Protein AF-A0A9P5UMI8-F1 (afdb_monomer_lite)

Secondary structure (DSSP, 8-state):
------TTTTSPP--HHHHHHHH--EE-TTT--EES-HHHHHHHHHHH-TTSPPPPGGGG--

pLDDT: mean 73.06, std 14.3, range [37.06, 91.12]

Sequence (62 aa):
ANAEKRTAANAPPKSQLKAMSEGNKFKCPKCMLMIANYKLIVQHMEAKHPKETIPSEDSFKA

Foldseek 3Di:
DDDPDDVPPPDDPPPVVVVVCVQQQDQQPPPRDGHRDLVVQQVCCCVPVVPDDRDDPVVSVD

Structure (mmCIF, N/CA/C/O backbone):
data_AF-A0A9P5UMI8-F1
#
_entry.id   AF-A0A9P5UMI8-F1
#
loop_
_atom_site.group_PDB
_atom_site.id
_atom_site.type_symbol
_atom_site.label_atom_id
_atom_site.label_alt_id
_atom_site.label_comp_id
_atom_site.label_asym_id
_atom_site.label_entity_id
_atom_site.label_seq_id
_atom_site.pdbx_PDB_ins_code
_atom_site.Cartn_x
_atom_site.Cartn_y
_atom_site.Cartn_z
_atom_site.occupancy
_atom_site.B_iso_or_equiv
_atom_site.auth_seq_id
_atom_site.auth_comp_id
_atom_site.auth_asym_id
_atom_site.auth_atom_id
_atom_site.pdbx_PDB_model_num
ATOM 1 N N . ALA A 1 1 ? 32.900 2.913 -39.650 1.00 42.12 1 ALA A N 1
ATOM 2 C CA . ALA A 1 1 ? 32.317 1.556 -39.745 1.00 42.12 1 ALA A CA 1
ATOM 3 C C . ALA A 1 1 ? 33.107 0.666 -38.787 1.00 42.12 1 ALA A C 1
ATOM 5 O O . ALA A 1 1 ? 34.315 0.803 -38.783 1.00 42.12 1 ALA A O 1
ATOM 6 N N . ASN A 1 2 ? 32.570 -0.169 -37.903 1.00 37.06 2 ASN A N 1
ATOM 7 C CA . ASN A 1 2 ? 31.230 -0.709 -37.717 1.00 37.06 2 ASN A CA 1
ATOM 8 C C . ASN A 1 2 ? 31.179 -1.245 -36.261 1.00 37.06 2 ASN A C 1
ATOM 10 O O . ASN A 1 2 ? 32.128 -1.865 -35.788 1.00 37.06 2 ASN A O 1
ATOM 14 N N . ALA A 1 3 ? 30.131 -0.884 -35.518 1.00 42.19 3 ALA A N 1
ATOM 15 C CA . ALA A 1 3 ? 29.959 -1.192 -34.101 1.00 42.19 3 ALA A CA 1
ATOM 16 C C . ALA A 1 3 ? 29.170 -2.500 -33.947 1.00 42.19 3 ALA A C 1
ATOM 18 O O . ALA A 1 3 ? 27.953 -2.484 -33.776 1.00 42.19 3 ALA A O 1
ATOM 19 N N . GLU A 1 4 ? 29.860 -3.634 -34.008 1.00 56.00 4 GLU A N 1
ATOM 20 C CA . GLU A 1 4 ? 29.245 -4.964 -33.909 1.00 56.00 4 GLU A CA 1
ATOM 21 C C . GLU A 1 4 ? 29.373 -5.502 -32.490 1.00 56.00 4 GLU A C 1
ATOM 23 O O . GLU A 1 4 ? 30.317 -6.204 -32.142 1.00 56.00 4 GLU A O 1
ATOM 28 N N . LYS A 1 5 ? 28.440 -5.102 -31.626 1.00 54.16 5 LYS A N 1
ATOM 29 C CA . LYS A 1 5 ? 28.143 -5.807 -30.368 1.00 54.16 5 LYS A CA 1
ATOM 30 C C . LYS A 1 5 ? 26.846 -5.293 -29.768 1.00 54.16 5 LYS A C 1
ATOM 32 O O . LYS A 1 5 ? 26.841 -4.635 -28.734 1.00 54.16 5 LYS A O 1
ATOM 37 N N . ARG A 1 6 ? 25.734 -5.546 -30.462 1.00 53.34 6 ARG A N 1
ATOM 38 C CA . ARG A 1 6 ? 24.369 -5.371 -29.929 1.00 53.34 6 ARG A CA 1
ATOM 39 C C . ARG A 1 6 ? 23.436 -6.484 -30.407 1.00 53.34 6 ARG A C 1
ATOM 41 O O . ARG A 1 6 ? 22.299 -6.246 -30.799 1.00 53.34 6 ARG A O 1
ATOM 48 N N . THR A 1 7 ? 23.906 -7.722 -30.346 1.00 51.28 7 THR A N 1
ATOM 49 C CA . THR A 1 7 ? 23.074 -8.923 -30.479 1.00 51.28 7 THR A CA 1
ATOM 50 C C . THR A 1 7 ? 22.299 -9.175 -29.176 1.00 51.28 7 THR A C 1
ATOM 52 O O . THR A 1 7 ? 22.607 -10.100 -28.441 1.00 51.28 7 THR A O 1
ATOM 55 N N . ALA A 1 8 ? 21.329 -8.307 -28.853 1.00 53.12 8 ALA A N 1
ATOM 56 C CA . ALA A 1 8 ? 20.288 -8.543 -27.826 1.00 53.12 8 ALA A CA 1
ATOM 57 C C . ALA A 1 8 ? 19.173 -7.467 -27.796 1.00 53.12 8 ALA A C 1
ATOM 59 O O . ALA A 1 8 ? 18.332 -7.480 -26.902 1.00 53.12 8 ALA A O 1
ATOM 60 N N . ALA A 1 9 ? 19.155 -6.500 -28.721 1.00 55.78 9 ALA A N 1
ATOM 61 C CA . ALA A 1 9 ? 18.315 -5.299 -28.600 1.00 55.78 9 ALA A CA 1
ATOM 62 C C . ALA A 1 9 ? 16.966 -5.357 -29.350 1.00 55.78 9 ALA A C 1
ATOM 64 O O . ALA A 1 9 ? 16.323 -4.326 -29.503 1.00 55.78 9 ALA A O 1
ATOM 65 N N . ASN A 1 10 ? 16.537 -6.537 -29.818 1.00 53.47 10 ASN A N 1
ATOM 66 C CA . ASN A 1 10 ? 15.283 -6.729 -30.569 1.00 53.47 10 ASN A CA 1
ATOM 67 C C . ASN A 1 10 ? 14.245 -7.584 -29.821 1.00 53.47 10 ASN A C 1
ATOM 69 O O . ASN A 1 10 ? 13.369 -8.188 -30.434 1.00 53.47 10 ASN A O 1
ATOM 73 N N . ALA A 1 11 ? 14.305 -7.639 -28.488 1.00 57.38 11 ALA A N 1
ATOM 74 C CA . ALA A 1 11 ? 13.082 -7.917 -27.743 1.00 57.38 11 ALA A CA 1
ATOM 75 C C . ALA A 1 11 ? 12.250 -6.623 -27.764 1.00 57.38 11 ALA A C 1
ATOM 77 O O . ALA A 1 11 ? 12.821 -5.572 -27.454 1.00 57.38 11 ALA A O 1
ATOM 78 N N . PRO A 1 12 ? 10.944 -6.648 -28.110 1.00 58.84 12 PRO A N 1
ATOM 79 C CA . PRO A 1 12 ? 10.100 -5.476 -27.895 1.00 58.84 12 PRO A CA 1
ATOM 80 C C . PRO A 1 12 ? 10.314 -5.030 -26.444 1.00 58.84 12 PRO A C 1
ATOM 82 O O . PRO A 1 12 ? 10.402 -5.911 -25.576 1.00 58.8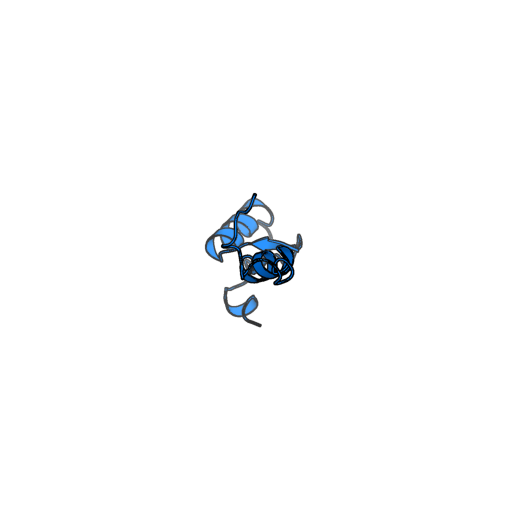4 12 PRO A O 1
ATOM 85 N N . PRO A 1 13 ? 10.474 -3.721 -26.160 1.00 61.00 13 PRO A N 1
ATOM 86 C CA . PRO A 1 13 ? 10.675 -3.265 -24.793 1.00 61.00 13 PRO A CA 1
ATOM 87 C C . PRO A 1 13 ? 9.566 -3.904 -23.969 1.00 61.00 13 PRO A C 1
ATOM 89 O O . PRO A 1 13 ? 8.391 -3.704 -24.283 1.00 61.00 13 PRO A O 1
ATOM 92 N N . LYS A 1 14 ? 9.929 -4.771 -23.008 1.00 60.56 14 LYS A N 1
ATOM 93 C CA . LYS A 1 14 ? 8.957 -5.387 -22.099 1.00 60.56 14 LYS A CA 1
ATOM 94 C C . LYS A 1 14 ? 8.141 -4.224 -21.573 1.00 60.56 14 LYS A C 1
ATOM 96 O O . LYS A 1 14 ? 8.706 -3.356 -20.912 1.00 60.56 14 LYS A O 1
ATOM 101 N N . SER A 1 15 ? 6.886 -4.157 -22.019 1.00 66.06 15 SER A N 1
ATOM 102 C CA . SER A 1 15 ? 6.069 -2.954 -21.925 1.00 66.06 15 SER A CA 1
ATOM 103 C C . SER A 1 15 ? 6.206 -2.388 -20.519 1.00 66.06 15 SER A C 1
ATOM 105 O O . SER A 1 15 ? 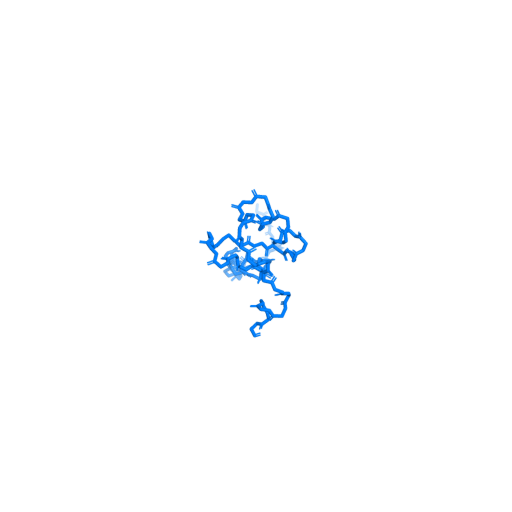5.967 -3.114 -19.553 1.00 66.06 15 SER A O 1
ATOM 107 N N . GLN A 1 16 ? 6.647 -1.133 -20.397 1.00 62.78 16 GLN A N 1
ATOM 108 C CA . GLN A 1 16 ? 6.848 -0.478 -19.102 1.00 62.78 16 GLN A CA 1
ATOM 109 C C . GLN A 1 16 ? 5.581 -0.598 -18.239 1.00 62.78 16 GLN A C 1
ATOM 111 O O . GLN A 1 16 ? 5.673 -0.773 -17.028 1.00 62.78 16 GLN A O 1
ATOM 116 N N . LEU A 1 17 ? 4.405 -0.634 -18.883 1.00 64.31 17 LEU A N 1
ATOM 117 C CA . LEU A 1 17 ? 3.119 -0.898 -18.243 1.00 64.31 17 LEU A CA 1
ATOM 118 C C . LEU A 1 17 ? 3.059 -2.239 -17.506 1.00 64.31 17 LEU A C 1
ATOM 120 O O . LEU A 1 17 ? 2.456 -2.307 -16.439 1.00 64.31 17 LEU A O 1
ATOM 124 N N . LYS A 1 18 ? 3.671 -3.304 -18.034 1.00 63.62 18 LYS A N 1
ATOM 125 C CA . LYS A 1 18 ? 3.678 -4.618 -17.380 1.00 63.62 18 LYS A CA 1
ATOM 126 C C . LYS A 1 18 ? 4.535 -4.594 -16.115 1.00 63.62 18 LYS A C 1
ATOM 128 O O . LYS A 1 18 ? 4.049 -4.978 -15.060 1.00 63.62 18 LYS A O 1
ATOM 133 N N . ALA A 1 19 ? 5.725 -4.000 -16.190 1.00 65.69 19 ALA A N 1
ATOM 134 C CA . ALA A 1 19 ? 6.585 -3.803 -15.023 1.00 65.69 19 ALA A CA 1
ATOM 135 C C . ALA A 1 19 ? 5.947 -2.881 -13.962 1.00 65.69 19 ALA A C 1
ATOM 137 O O . ALA A 1 19 ? 6.063 -3.138 -12.767 1.00 65.69 19 ALA A O 1
ATOM 138 N N . MET A 1 20 ? 5.225 -1.836 -14.384 1.00 62.09 20 MET A N 1
ATOM 139 C CA . MET A 1 20 ? 4.455 -0.966 -13.482 1.00 62.09 20 MET A CA 1
ATOM 140 C C . MET A 1 20 ? 3.295 -1.714 -12.812 1.00 62.09 20 MET A C 1
ATOM 142 O O . MET A 1 20 ? 3.047 -1.529 -11.622 1.00 62.09 20 MET A O 1
ATOM 146 N N . SER A 1 21 ? 2.616 -2.592 -13.555 1.00 64.19 21 SER A N 1
ATOM 147 C CA . SER A 1 21 ? 1.534 -3.433 -13.027 1.00 64.19 21 SER A CA 1
ATOM 148 C C . SER A 1 21 ? 2.052 -4.436 -11.993 1.00 64.19 21 SER A C 1
ATOM 150 O O . SER A 1 21 ? 1.392 -4.686 -10.992 1.00 64.19 21 SER A O 1
ATOM 152 N N . GLU A 1 22 ? 3.252 -4.981 -12.203 1.00 65.69 22 GLU A N 1
ATOM 153 C CA . GLU A 1 22 ? 3.903 -5.902 -11.262 1.00 65.69 22 GLU A CA 1
ATOM 154 C C . GLU A 1 22 ? 4.447 -5.188 -10.011 1.00 65.69 22 GLU A C 1
ATOM 156 O O . GLU A 1 22 ? 4.511 -5.786 -8.933 1.00 65.69 22 GLU A O 1
ATOM 161 N N . GLY A 1 23 ? 4.825 -3.911 -10.144 1.00 67.06 23 GLY A N 1
ATOM 162 C CA . GLY A 1 23 ? 5.321 -3.077 -9.049 1.00 67.06 23 GLY A CA 1
ATOM 163 C C . GLY A 1 23 ? 4.221 -2.573 -8.116 1.00 67.06 23 GLY A C 1
ATOM 164 O O . GLY A 1 23 ? 4.425 -2.533 -6.903 1.00 67.06 23 GLY A O 1
ATOM 165 N N . ASN A 1 24 ? 3.043 -2.238 -8.646 1.00 74.25 24 ASN A N 1
ATOM 166 C CA . ASN A 1 24 ? 1.953 -1.682 -7.849 1.00 74.25 24 ASN A CA 1
ATOM 167 C C . ASN A 1 24 ? 0.892 -2.743 -7.551 1.00 74.25 24 ASN A C 1
ATOM 169 O O . ASN A 1 24 ? -0.146 -2.821 -8.201 1.00 74.25 24 ASN A O 1
ATOM 173 N N . LYS A 1 25 ? 1.167 -3.560 -6.537 1.00 78.06 25 LYS A N 1
ATOM 174 C CA . LYS A 1 25 ? 0.335 -4.712 -6.170 1.00 78.06 25 LYS A CA 1
ATOM 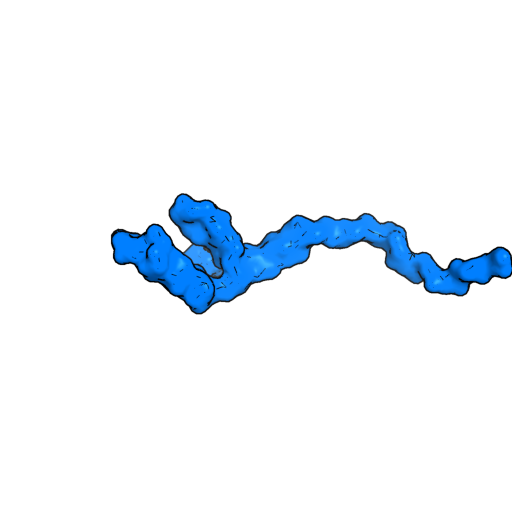175 C C . LYS A 1 25 ? -0.934 -4.337 -5.396 1.00 78.06 25 LYS A C 1
ATOM 177 O O . LYS A 1 25 ? -1.890 -5.101 -5.392 1.00 78.06 25 LYS A O 1
ATOM 182 N N . PHE A 1 26 ? -0.968 -3.165 -4.759 1.00 84.06 26 PHE A N 1
ATOM 183 C CA . PHE A 1 26 ? -2.066 -2.751 -3.883 1.00 84.06 26 PHE A CA 1
ATOM 184 C C . PHE A 1 26 ? -2.922 -1.684 -4.558 1.00 84.06 26 PHE A C 1
ATOM 186 O O . PHE A 1 26 ? -2.516 -0.530 -4.674 1.00 84.06 26 PHE A O 1
ATOM 193 N N . LYS A 1 27 ? -4.126 -2.049 -4.998 1.00 86.94 27 LYS A N 1
ATOM 194 C CA . LYS A 1 27 ? -5.064 -1.115 -5.632 1.00 86.94 27 LYS A CA 1
ATOM 195 C C . LYS A 1 27 ? -6.059 -0.566 -4.619 1.00 86.94 27 LYS A C 1
ATOM 197 O O . LYS A 1 27 ? -6.920 -1.304 -4.165 1.00 86.94 27 LYS A O 1
ATOM 202 N N . CYS A 1 28 ? -6.030 0.731 -4.329 1.00 87.19 28 CYS A N 1
ATOM 203 C CA . CYS A 1 28 ? -7.033 1.356 -3.467 1.00 87.19 28 CYS A CA 1
ATOM 204 C C . CYS A 1 28 ? -8.473 1.096 -3.977 1.00 87.19 28 CYS A C 1
ATOM 206 O O . CYS A 1 28 ? -8.768 1.415 -5.131 1.00 87.19 28 CYS A O 1
ATOM 208 N N . PRO A 1 29 ? -9.407 0.612 -3.136 1.00 83.06 29 PRO A N 1
ATOM 209 C CA . PRO A 1 29 ? -10.784 0.336 -3.555 1.00 83.06 29 PRO A CA 1
ATOM 210 C C . PRO A 1 29 ? -11.635 1.595 -3.799 1.00 83.06 29 PRO A C 1
ATOM 212 O O . PRO A 1 29 ? -12.698 1.498 -4.405 1.00 83.06 29 PRO A O 1
ATOM 215 N N . LYS A 1 30 ? -11.194 2.778 -3.351 1.00 85.12 30 LYS A N 1
ATOM 216 C CA . LYS A 1 30 ? -11.955 4.030 -3.493 1.00 85.12 30 LYS A CA 1
ATOM 217 C C . LYS A 1 30 ? -11.519 4.924 -4.624 1.00 85.12 30 LYS A C 1
ATOM 219 O O . LYS A 1 30 ? -12.346 5.355 -5.418 1.00 85.12 30 LYS A O 1
ATOM 224 N N . CYS A 1 31 ? -10.233 5.235 -4.671 1.00 89.00 31 CYS A N 1
ATOM 225 C CA . CYS A 1 31 ? -9.685 6.128 -5.680 1.00 89.00 31 CYS A CA 1
ATOM 226 C C . CYS A 1 31 ? -8.906 5.374 -6.762 1.00 89.00 31 CYS A C 1
ATOM 228 O O . CYS A 1 31 ? -8.379 6.004 -7.673 1.00 89.00 31 CYS A O 1
ATOM 230 N N . MET A 1 32 ? -8.830 4.036 -6.679 1.00 85.75 32 MET A N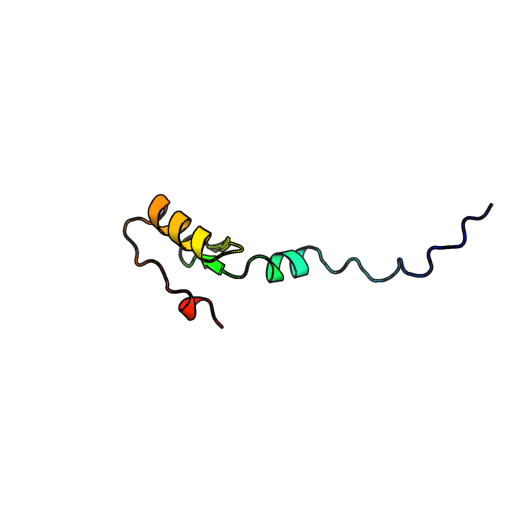 1
ATOM 231 C CA . MET A 1 32 ? -8.117 3.174 -7.635 1.00 85.75 32 MET A CA 1
ATOM 232 C C . MET A 1 32 ? -6.621 3.474 -7.751 1.00 85.75 32 MET A C 1
ATOM 234 O O . MET A 1 32 ? -5.968 3.021 -8.690 1.00 85.75 32 MET A O 1
ATOM 238 N N . LEU A 1 33 ? -6.069 4.202 -6.780 1.00 86.00 33 LEU A N 1
ATOM 239 C CA . LEU A 1 33 ? -4.653 4.502 -6.723 1.00 86.00 33 LEU A CA 1
ATOM 240 C C . LEU A 1 33 ? -3.867 3.213 -6.481 1.00 86.00 33 LEU A C 1
ATOM 242 O O . LEU A 1 33 ? -4.126 2.460 -5.543 1.00 86.00 33 LEU A O 1
ATOM 246 N N . MET A 1 34 ? -2.920 2.967 -7.374 1.00 85.81 34 MET A N 1
ATOM 247 C CA . MET A 1 34 ? -2.066 1.791 -7.374 1.00 85.81 34 MET A CA 1
ATOM 248 C C . MET A 1 34 ? -0.842 2.088 -6.506 1.00 85.81 34 MET A C 1
ATOM 250 O O . MET A 1 34 ? -0.097 3.022 -6.794 1.00 85.81 34 MET A O 1
ATOM 254 N N . ILE A 1 35 ? -0.620 1.300 -5.461 1.00 87.12 35 ILE A N 1
ATOM 255 C CA . ILE A 1 35 ? 0.456 1.458 -4.483 1.00 87.12 35 ILE A CA 1
ATOM 256 C C . ILE A 1 35 ? 1.349 0.216 -4.486 1.00 87.12 35 ILE A C 1
ATOM 258 O O . ILE A 1 35 ? 0.884 -0.911 -4.644 1.00 87.12 35 ILE A O 1
ATOM 262 N N . ALA A 1 36 ? 2.652 0.425 -4.300 1.00 85.38 36 ALA A N 1
ATOM 263 C CA . ALA A 1 36 ? 3.637 -0.654 -4.282 1.00 85.38 36 ALA A CA 1
ATOM 264 C C . ALA A 1 36 ? 3.635 -1.485 -2.987 1.00 85.38 36 ALA A C 1
ATOM 266 O O . ALA A 1 36 ? 3.844 -2.693 -3.037 1.00 85.38 36 ALA A O 1
ATOM 267 N N . ASN A 1 37 ? 3.361 -0.859 -1.836 1.00 86.12 37 ASN A N 1
ATOM 268 C CA . ASN A 1 37 ? 3.473 -1.473 -0.510 1.00 86.12 37 ASN A CA 1
ATOM 269 C C . ASN A 1 37 ? 2.213 -1.272 0.340 1.00 86.12 37 ASN A C 1
ATOM 271 O O . ASN A 1 37 ? 1.622 -0.192 0.333 1.00 86.12 37 ASN A O 1
ATOM 275 N N . TYR A 1 38 ? 1.889 -2.247 1.188 1.00 86.69 38 TYR A N 1
ATOM 276 C CA . TYR A 1 38 ? 0.749 -2.153 2.098 1.00 86.69 38 TYR A CA 1
ATOM 277 C C . TYR A 1 38 ? 0.867 -1.003 3.111 1.00 86.69 38 TYR A C 1
ATOM 279 O O . TYR A 1 38 ? -0.065 -0.235 3.306 1.00 86.69 38 TYR A O 1
ATOM 287 N N . LYS A 1 39 ? 2.044 -0.769 3.701 1.00 88.44 39 LYS A N 1
ATOM 288 C CA . LYS A 1 39 ? 2.226 0.363 4.634 1.00 88.44 39 LYS A CA 1
ATOM 289 C C . LYS A 1 39 ? 1.799 1.710 4.027 1.00 88.44 39 LYS A C 1
ATOM 291 O O . LYS A 1 39 ? 1.265 2.567 4.725 1.00 88.44 39 LYS A O 1
ATOM 296 N N . LEU A 1 40 ? 2.015 1.881 2.722 1.00 89.38 40 LEU A N 1
ATOM 297 C CA . LEU A 1 40 ? 1.605 3.078 1.996 1.00 89.38 40 LEU A CA 1
ATOM 298 C C . LEU A 1 40 ? 0.092 3.101 1.721 1.00 89.38 40 LEU A C 1
ATOM 300 O O . LEU A 1 40 ? -0.476 4.188 1.737 1.00 89.38 40 LEU A O 1
ATOM 304 N N . ILE A 1 41 ? -0.572 1.948 1.524 1.00 88.50 41 ILE A N 1
ATOM 305 C CA . ILE A 1 41 ? -2.043 1.894 1.414 1.00 88.50 41 ILE A CA 1
ATOM 306 C C . ILE A 1 41 ? -2.706 2.272 2.731 1.00 88.50 41 ILE A C 1
ATOM 308 O O . ILE A 1 41 ? -3.637 3.065 2.708 1.00 88.50 41 ILE A O 1
ATOM 312 N N . VAL A 1 42 ? -2.176 1.804 3.862 1.00 88.31 42 VAL A N 1
ATOM 313 C CA . VAL A 1 42 ? -2.672 2.162 5.199 1.00 88.31 42 VAL A CA 1
ATOM 314 C C . VAL A 1 42 ? -2.595 3.675 5.403 1.00 88.31 42 VAL A C 1
ATOM 316 O O . VAL A 1 42 ? -3.625 4.309 5.598 1.00 88.31 42 VAL A O 1
ATOM 319 N N . GLN A 1 43 ? -1.416 4.282 5.215 1.00 91.12 43 GLN A N 1
ATOM 320 C CA . GLN A 1 43 ? -1.262 5.738 5.352 1.00 91.12 43 GLN A CA 1
ATOM 321 C C . GLN A 1 43 ? -2.131 6.527 4.365 1.00 91.12 43 GLN A C 1
ATOM 323 O O . GLN A 1 43 ? -2.690 7.567 4.707 1.00 91.12 43 GLN A O 1
ATOM 328 N N . HIS A 1 44 ? -2.253 6.045 3.127 1.00 91.00 44 HIS A N 1
ATOM 329 C CA . HIS A 1 44 ? -3.113 6.659 2.124 1.00 91.00 44 HIS A CA 1
ATOM 330 C C . HIS A 1 44 ? -4.592 6.617 2.543 1.00 91.00 44 HIS A C 1
ATOM 332 O O . HIS A 1 44 ? -5.283 7.628 2.416 1.00 91.00 44 HIS A O 1
ATOM 338 N N . MET A 1 45 ? -5.065 5.484 3.069 1.00 89.25 45 MET A N 1
ATOM 339 C CA . MET A 1 45 ? -6.423 5.326 3.593 1.00 89.25 45 MET A CA 1
ATOM 340 C C . MET A 1 45 ? -6.652 6.218 4.813 1.00 89.25 45 MET A C 1
ATOM 342 O O . MET A 1 45 ? -7.624 6.960 4.826 1.00 89.25 45 MET A O 1
ATOM 346 N N . GLU A 1 46 ? -5.734 6.257 5.776 1.00 88.44 46 GLU A N 1
ATOM 347 C CA . GLU A 1 46 ? -5.862 7.116 6.961 1.00 88.44 46 GLU A CA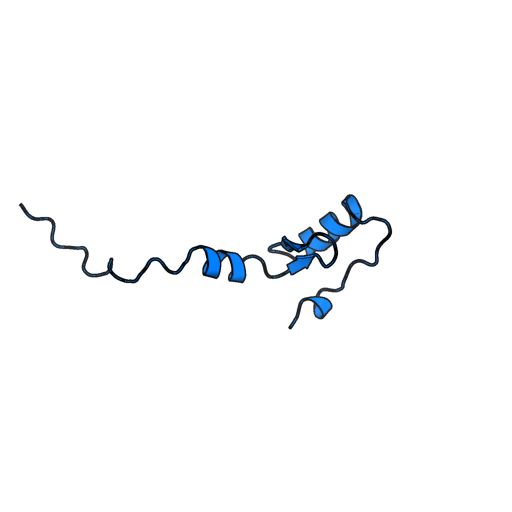 1
ATOM 348 C C . GLU A 1 46 ? -5.899 8.610 6.605 1.00 88.44 46 GLU A C 1
ATOM 350 O O . GLU A 1 46 ? -6.695 9.365 7.159 1.00 88.44 46 GLU A O 1
ATOM 355 N N . ALA A 1 47 ? -5.076 9.050 5.649 1.00 90.19 47 ALA A N 1
ATOM 356 C CA . ALA A 1 4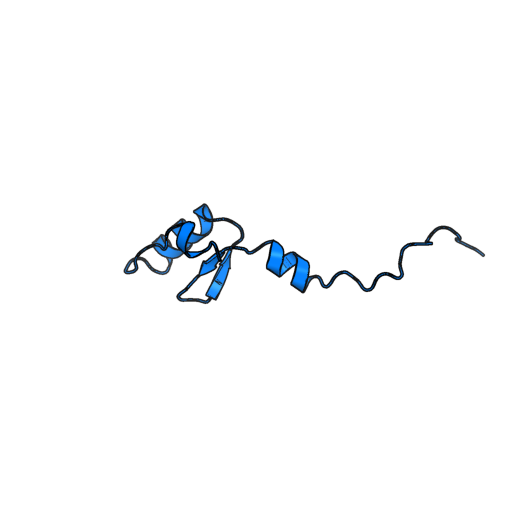7 ? -4.973 10.463 5.290 1.00 90.19 47 ALA A CA 1
ATOM 357 C C . ALA A 1 47 ? -6.064 10.944 4.316 1.00 90.19 47 ALA A C 1
ATOM 359 O O . ALA A 1 47 ? -6.470 12.105 4.371 1.00 90.19 47 ALA A O 1
ATOM 360 N N . LYS A 1 48 ? -6.504 10.096 3.373 1.00 87.50 48 LYS A N 1
ATOM 361 C CA . LYS A 1 48 ? -7.458 10.474 2.308 1.00 87.50 48 LYS A CA 1
ATOM 362 C C . LYS A 1 48 ? -8.857 9.895 2.503 1.00 87.50 48 LYS A C 1
ATOM 364 O O . LYS A 1 48 ? -9.819 10.495 2.033 1.00 87.50 48 LYS A O 1
ATOM 369 N N . HIS A 1 49 ? -8.971 8.775 3.207 1.00 87.44 49 HIS A N 1
ATOM 370 C CA . HIS A 1 49 ? -10.213 8.039 3.445 1.00 87.44 49 HIS A CA 1
ATOM 371 C C . HIS A 1 49 ? -10.430 7.755 4.950 1.00 87.44 49 HIS A C 1
ATOM 373 O O . HIS A 1 49 ? -10.709 6.620 5.328 1.00 87.44 49 HIS A O 1
ATOM 379 N N . PRO A 1 50 ? -10.354 8.771 5.836 1.00 79.56 50 PRO A N 1
ATOM 380 C CA . PRO A 1 50 ? -10.348 8.579 7.294 1.00 79.56 50 PRO A CA 1
ATOM 381 C C . PRO A 1 50 ? -11.644 7.982 7.870 1.00 79.56 50 PRO A C 1
ATOM 383 O O . PRO A 1 50 ? -11.694 7.616 9.039 1.00 79.56 50 PRO A O 1
ATOM 386 N N . LYS A 1 51 ? -12.720 7.928 7.078 1.00 76.94 51 LYS A N 1
ATOM 387 C CA . LYS A 1 51 ? -14.026 7.370 7.465 1.00 76.94 51 LYS A CA 1
ATOM 388 C C . LYS A 1 51 ? -14.225 5.921 7.032 1.00 76.94 51 LYS A C 1
ATOM 390 O O . LYS A 1 51 ? -15.308 5.381 7.233 1.00 76.94 51 LYS A O 1
ATOM 395 N N . GLU A 1 52 ? -13.228 5.307 6.412 1.00 74.94 52 GLU A N 1
ATOM 396 C CA . GLU A 1 52 ? -13.369 3.984 5.824 1.00 74.94 52 GLU A CA 1
ATOM 397 C C . GLU A 1 52 ? -12.498 2.941 6.492 1.00 74.94 52 GLU A C 1
ATOM 399 O O . GLU A 1 52 ? -11.452 3.225 7.071 1.00 74.94 52 GLU A O 1
ATOM 404 N N . THR A 1 53 ? -12.955 1.698 6.382 1.00 76.31 53 THR A N 1
ATOM 405 C CA . THR A 1 53 ? -12.221 0.543 6.867 1.00 76.31 53 THR A CA 1
ATOM 406 C C . THR A 1 53 ? -10.986 0.343 6.005 1.00 76.31 53 THR A C 1
ATOM 408 O O . THR A 1 53 ? -11.092 0.114 4.800 1.00 76.31 53 THR A O 1
ATOM 411 N N . ILE A 1 54 ? -9.816 0.416 6.636 1.00 78.12 54 ILE A N 1
ATOM 412 C CA . ILE A 1 54 ? -8.544 0.110 5.991 1.00 78.12 54 ILE A CA 1
ATOM 413 C C . ILE A 1 54 ? -8.584 -1.374 5.591 1.00 78.12 54 ILE A C 1
ATOM 415 O O . ILE A 1 54 ? -8.710 -2.229 6.471 1.00 78.12 54 ILE A O 1
ATOM 419 N N . PRO A 1 55 ? -8.534 -1.698 4.290 1.00 74.31 55 PRO A N 1
ATOM 420 C CA . PRO A 1 55 ? -8.542 -3.082 3.831 1.00 74.31 55 PRO A CA 1
ATOM 421 C C . PRO A 1 55 ? -7.280 -3.799 4.314 1.00 74.31 55 PRO A C 1
ATOM 423 O O . PRO A 1 55 ? -6.194 -3.234 4.221 1.00 74.31 55 PRO A O 1
ATOM 426 N N . SER A 1 56 ? -7.422 -5.031 4.807 1.00 77.25 56 SER A N 1
ATOM 427 C CA . SER A 1 56 ? -6.303 -5.872 5.250 1.00 77.25 56 SER A CA 1
ATOM 428 C C . SER A 1 56 ? -5.436 -6.325 4.069 1.00 77.25 56 SER A C 1
ATOM 430 O O . SER A 1 56 ? -5.919 -6.414 2.943 1.00 77.25 56 SER A O 1
ATOM 432 N N . GLU A 1 57 ? -4.170 -6.686 4.315 1.00 75.00 57 GLU A N 1
ATOM 433 C CA . GLU A 1 57 ? -3.252 -7.216 3.281 1.00 75.00 57 GLU A CA 1
ATOM 434 C C . GLU A 1 57 ? -3.849 -8.380 2.488 1.00 75.00 57 GLU A C 1
ATOM 436 O O . GLU A 1 57 ? -3.605 -8.510 1.290 1.00 75.00 57 GLU A O 1
ATOM 441 N N . ASP A 1 58 ? -4.659 -9.198 3.157 1.00 75.62 58 ASP A N 1
ATOM 442 C CA . ASP A 1 58 ? -5.344 -10.346 2.575 1.00 75.62 58 ASP A CA 1
ATOM 443 C C . ASP A 1 58 ? -6.366 -9.945 1.502 1.00 75.62 58 ASP A C 1
ATOM 445 O O . ASP A 1 58 ? -6.487 -10.604 0.480 1.00 75.62 58 ASP A O 1
ATOM 449 N N . SER A 1 59 ? -7.011 -8.783 1.652 1.00 75.38 59 SER A N 1
ATOM 450 C CA . SER A 1 59 ? -7.965 -8.248 0.672 1.00 75.38 59 SER A CA 1
ATOM 451 C C . SER A 1 59 ? -7.315 -7.849 -0.659 1.00 75.38 59 SER A C 1
ATOM 453 O O . SER A 1 59 ? -8.019 -7.592 -1.634 1.00 75.38 59 SER A O 1
ATOM 455 N N . PHE A 1 60 ? -5.981 -7.783 -0.705 1.00 73.88 60 PHE A N 1
ATOM 456 C CA . PHE A 1 60 ? -5.197 -7.507 -1.910 1.00 73.88 60 PHE A CA 1
ATOM 457 C C . PHE A 1 60 ? -4.484 -8.742 -2.465 1.00 73.88 60 PHE A C 1
ATOM 459 O O . PHE A 1 60 ? -3.846 -8.654 -3.516 1.00 73.88 60 PHE A O 1
ATOM 466 N N . LYS A 1 61 ? -4.581 -9.887 -1.782 1.00 66.44 61 LYS A N 1
ATOM 467 C CA . LYS A 1 61 ? -4.138 -11.174 -2.309 1.00 66.44 61 LYS A CA 1
ATOM 468 C C . LYS A 1 61 ? -5.275 -11.737 -3.160 1.00 66.44 61 LYS A C 1
ATOM 470 O O . LYS A 1 61 ? -6.270 -12.211 -2.625 1.00 66.44 61 LYS A O 1
ATOM 475 N N . ALA A 1 62 ? -5.146 -11.607 -4.477 1.00 57.78 62 ALA A N 1
ATOM 476 C CA . ALA A 1 62 ? -5.958 -12.362 -5.430 1.00 57.78 62 ALA A CA 1
ATOM 477 C C . ALA A 1 62 ? -5.380 -13.769 -5.614 1.00 57.78 62 ALA A C 1
ATOM 479 O O . ALA A 1 62 ? -4.130 -13.884 -5.612 1.00 57.78 62 ALA A O 1
#

Radius of gyration: 18.94 Å; chains: 1; bounding box: 46×23×47 Å